Protein AF-A0AAU4LQP2-F1 (afdb_monomer_lite)

Structure (mmCIF, N/CA/C/O backbone):
data_AF-A0AAU4LQP2-F1
#
_entry.id   AF-A0AAU4LQP2-F1
#
loop_
_atom_site.group_PDB
_atom_site.id
_atom_site.type_symbol
_atom_site.label_atom_id
_atom_site.label_alt_id
_atom_site.label_comp_id
_atom_site.label_asym_id
_atom_site.label_entity_id
_atom_site.label_seq_id
_atom_site.pdbx_PDB_ins_code
_atom_site.Cartn_x
_atom_site.Cartn_y
_atom_site.Cartn_z
_atom_site.occupancy
_atom_site.B_iso_or_equiv
_atom_site.auth_seq_id
_atom_site.auth_comp_id
_atom_site.auth_asym_id
_atom_site.auth_atom_id
_atom_site.pdbx_PDB_model_num
ATOM 1 N N . MET A 1 1 ? 1.200 -6.816 24.780 1.00 47.59 1 MET A N 1
ATOM 2 C CA . MET A 1 1 ? 2.478 -7.054 24.081 1.00 47.59 1 MET A CA 1
ATOM 3 C C . MET A 1 1 ? 2.381 -6.328 22.752 1.00 47.59 1 MET A C 1
ATOM 5 O O . MET A 1 1 ? 1.503 -6.690 21.982 1.00 47.59 1 MET A O 1
ATOM 9 N N . SER A 1 2 ? 3.154 -5.264 22.515 1.00 57.84 2 SER A N 1
ATOM 10 C CA . SER A 1 2 ? 3.197 -4.681 21.165 1.00 57.84 2 SER A CA 1
ATOM 11 C C . SER A 1 2 ? 3.838 -5.701 20.224 1.00 57.84 2 SER A C 1
ATOM 13 O O . SER A 1 2 ? 4.803 -6.350 20.642 1.00 57.84 2 SER A O 1
ATOM 15 N N . PRO A 1 3 ? 3.313 -5.892 19.002 1.00 60.81 3 PRO A N 1
ATOM 16 C CA . PRO A 1 3 ? 3.978 -6.738 18.025 1.00 60.81 3 PRO A CA 1
ATOM 17 C C . PRO A 1 3 ? 5.406 -6.219 17.773 1.00 60.81 3 PRO A C 1
ATOM 19 O O . PRO A 1 3 ? 5.668 -5.025 17.961 1.00 60.81 3 PRO A O 1
ATOM 22 N N . PRO A 1 4 ? 6.346 -7.101 17.392 1.00 66.38 4 PRO A N 1
ATOM 23 C CA . PRO A 1 4 ? 7.688 -6.677 17.011 1.00 66.38 4 PRO A CA 1
ATOM 24 C C . PRO A 1 4 ? 7.606 -5.612 15.906 1.00 66.38 4 PRO A C 1
ATOM 26 O O . PRO A 1 4 ? 6.743 -5.692 15.033 1.00 66.38 4 PRO A O 1
ATOM 29 N N . ASN A 1 5 ? 8.492 -4.610 15.955 1.00 73.69 5 ASN A N 1
ATOM 30 C CA . ASN A 1 5 ? 8.575 -3.529 14.965 1.00 73.69 5 ASN A CA 1
ATOM 31 C C . ASN A 1 5 ? 9.213 -4.052 13.666 1.00 73.69 5 ASN A C 1
ATOM 33 O O . ASN A 1 5 ? 10.346 -3.714 13.330 1.00 73.69 5 ASN A O 1
ATOM 37 N N . VAL A 1 6 ? 8.511 -4.974 13.006 1.00 78.00 6 VAL A N 1
ATOM 38 C CA . VAL A 1 6 ? 8.886 -5.545 11.714 1.00 78.00 6 VAL A CA 1
ATOM 39 C C . VAL A 1 6 ? 8.460 -4.566 10.628 1.00 78.00 6 VAL A C 1
ATOM 41 O O . VAL A 1 6 ? 7.328 -4.085 10.631 1.00 78.00 6 VAL A O 1
ATOM 44 N N . ARG A 1 7 ? 9.375 -4.278 9.704 1.00 87.50 7 ARG A N 1
ATOM 45 C CA . ARG A 1 7 ? 9.101 -3.501 8.498 1.00 87.50 7 ARG A CA 1
ATOM 46 C C . ARG A 1 7 ? 8.810 -4.458 7.356 1.00 87.50 7 ARG A C 1
ATOM 48 O O . ARG A 1 7 ? 9.724 -5.078 6.821 1.00 87.50 7 ARG A O 1
ATOM 55 N N . TYR A 1 8 ? 7.538 -4.606 7.003 1.00 86.88 8 TYR A N 1
ATOM 56 C CA . TYR A 1 8 ? 7.148 -5.530 5.935 1.00 86.88 8 TYR A CA 1
ATOM 57 C C . TYR A 1 8 ? 7.702 -5.104 4.569 1.00 86.88 8 TYR A C 1
ATOM 59 O O . TYR A 1 8 ? 7.997 -5.969 3.749 1.00 86.88 8 TYR A O 1
ATOM 67 N N . ALA A 1 9 ? 7.928 -3.801 4.360 1.00 88.06 9 ALA A N 1
ATOM 68 C CA . ALA A 1 9 ? 8.569 -3.279 3.154 1.00 88.06 9 ALA A CA 1
ATOM 69 C C . ALA A 1 9 ? 10.030 -3.749 2.966 1.00 88.06 9 ALA A C 1
ATOM 71 O O . ALA A 1 9 ? 10.516 -3.736 1.838 1.00 88.06 9 ALA A O 1
ATOM 72 N N . ASP A 1 10 ? 10.704 -4.213 4.026 1.00 89.62 10 ASP A N 1
ATOM 73 C CA . ASP A 1 10 ? 12.094 -4.695 3.969 1.00 89.62 10 ASP A CA 1
ATOM 74 C C . ASP A 1 10 ? 12.163 -6.213 3.666 1.00 89.62 10 ASP A C 1
ATOM 76 O O . ASP A 1 10 ? 13.226 -6.759 3.365 1.00 89.62 10 ASP A O 1
ATOM 80 N N . LEU A 1 11 ? 11.029 -6.929 3.733 1.00 89.75 11 LEU A N 1
ATOM 81 C CA . LEU A 1 11 ? 10.988 -8.381 3.517 1.00 89.75 11 LEU A CA 1
ATOM 82 C C . LEU A 1 11 ? 11.355 -8.810 2.091 1.00 89.75 11 LEU A C 1
ATOM 84 O O . LEU A 1 11 ? 12.070 -9.804 1.974 1.00 89.75 11 LEU A O 1
ATOM 88 N N . PRO A 1 12 ? 10.909 -8.129 1.015 1.00 90.69 12 PRO A N 1
ATOM 89 C CA . PRO A 1 12 ? 11.282 -8.527 -0.339 1.00 90.69 12 PRO A CA 1
ATOM 90 C C . PRO A 1 12 ? 12.802 -8.555 -0.534 1.00 90.69 12 PRO A C 1
ATOM 92 O O . PRO A 1 12 ? 13.327 -9.543 -1.038 1.00 90.69 12 PRO A O 1
ATOM 95 N N . GLU A 1 13 ? 13.522 -7.542 -0.044 1.00 90.25 13 GLU A N 1
ATOM 96 C CA . GLU A 1 13 ? 14.989 -7.509 -0.093 1.00 90.25 13 GLU A CA 1
ATOM 97 C C . GLU A 1 13 ? 15.602 -8.677 0.697 1.00 90.25 13 GLU A C 1
ATOM 99 O O . GLU A 1 13 ? 16.417 -9.432 0.169 1.00 90.25 13 GLU A O 1
ATOM 104 N N . ALA A 1 14 ? 15.151 -8.897 1.938 1.00 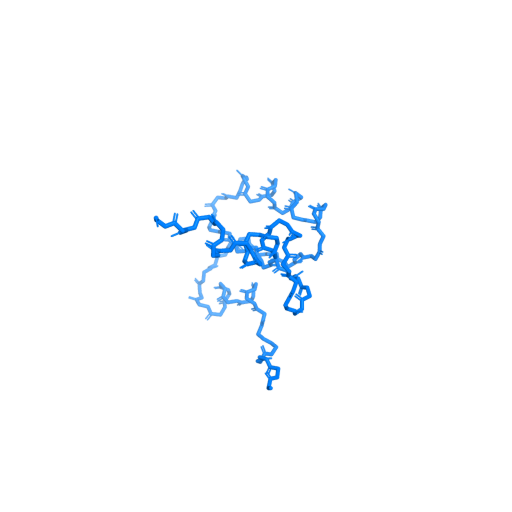90.25 14 ALA A N 1
ATOM 105 C CA . ALA A 1 14 ? 15.646 -9.985 2.785 1.00 90.25 14 ALA A CA 1
ATOM 106 C C . ALA A 1 14 ? 15.400 -11.395 2.205 1.00 90.25 14 ALA A C 1
ATOM 108 O O . ALA A 1 14 ? 16.103 -12.341 2.567 1.00 90.25 14 ALA A O 1
ATOM 109 N N . LEU A 1 15 ? 14.408 -11.547 1.323 1.00 91.50 15 LEU A N 1
ATOM 110 C CA . LEU A 1 15 ? 14.042 -12.810 0.676 1.00 91.50 15 LEU A CA 1
ATOM 111 C C . LEU A 1 15 ? 14.647 -12.979 -0.729 1.00 91.50 15 LEU A C 1
ATOM 113 O O . LEU A 1 15 ? 14.394 -13.998 -1.373 1.00 91.50 15 LEU A O 1
ATOM 117 N N . GLY A 1 16 ? 15.453 -12.021 -1.202 1.00 92.50 16 GLY A N 1
ATOM 118 C CA . GLY A 1 16 ? 16.071 -12.061 -2.533 1.00 92.50 16 GLY A CA 1
ATOM 119 C C . GLY A 1 16 ? 15.109 -11.715 -3.673 1.00 92.50 16 GLY A C 1
ATOM 120 O O . GLY A 1 16 ? 15.303 -12.148 -4.808 1.00 92.50 16 GLY A O 1
ATOM 121 N N . CYS A 1 17 ? 14.040 -10.968 -3.388 1.00 91.19 17 CYS A N 1
ATOM 122 C CA . CYS A 1 17 ? 13.128 -10.430 -4.393 1.00 91.19 17 CYS A CA 1
ATOM 123 C C . CYS A 1 17 ? 13.719 -9.159 -5.020 1.00 91.19 17 CYS A C 1
ATOM 125 O O . CYS A 1 17 ? 13.245 -8.046 -4.788 1.00 91.19 17 CYS A O 1
ATOM 127 N N . ASP A 1 18 ? 14.774 -9.338 -5.811 1.00 88.50 18 ASP A N 1
ATOM 128 C CA . ASP A 1 18 ? 15.493 -8.236 -6.444 1.00 88.50 18 ASP A CA 1
ATOM 129 C C . ASP A 1 18 ? 14.587 -7.411 -7.367 1.00 88.50 18 ASP A C 1
ATOM 131 O O . ASP A 1 18 ? 13.767 -7.938 -8.126 1.00 88.50 18 ASP A O 1
ATOM 135 N N . GLY A 1 19 ? 14.753 -6.090 -7.306 1.00 89.81 19 GLY A N 1
ATOM 136 C CA . GLY A 1 19 ? 14.043 -5.140 -8.160 1.00 89.81 19 GLY A CA 1
ATOM 137 C C . GLY A 1 19 ? 12.588 -4.884 -7.775 1.00 89.81 19 GLY A C 1
ATOM 138 O O . GLY A 1 19 ? 11.972 -4.025 -8.396 1.00 89.81 19 GLY A O 1
ATOM 139 N N . TRP A 1 20 ? 12.045 -5.565 -6.759 1.00 95.69 20 TRP A N 1
ATOM 140 C CA . TRP A 1 20 ? 10.685 -5.304 -6.294 1.00 95.69 20 TRP A CA 1
ATOM 141 C C . TRP A 1 20 ? 10.529 -3.862 -5.817 1.00 95.69 20 TRP A C 1
ATOM 143 O O . TRP A 1 20 ? 11.347 -3.343 -5.058 1.00 95.69 20 TRP A O 1
ATOM 153 N N . TYR A 1 21 ? 9.426 -3.236 -6.216 1.00 96.38 21 TYR A N 1
ATOM 154 C CA . TYR 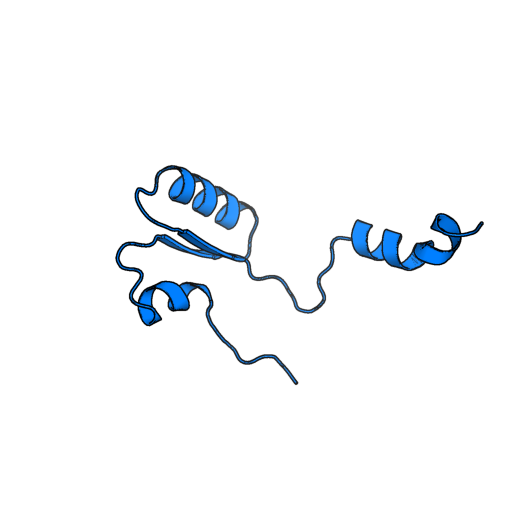A 1 21 ? 9.040 -1.948 -5.665 1.00 96.38 21 TYR A CA 1
ATOM 155 C C . TYR A 1 21 ? 8.525 -2.148 -4.240 1.00 96.38 21 TYR A C 1
ATOM 157 O O . TYR A 1 21 ? 7.600 -2.933 -4.012 1.00 96.38 21 TYR A O 1
ATOM 165 N N . THR A 1 22 ? 9.098 -1.434 -3.277 1.00 96.25 22 THR A N 1
ATOM 166 C CA . THR A 1 22 ? 8.628 -1.457 -1.893 1.00 96.25 22 THR A CA 1
ATOM 167 C C . THR A 1 22 ? 8.322 -0.051 -1.401 1.00 96.25 22 THR A C 1
ATOM 169 O O . THR A 1 22 ? 9.031 0.910 -1.705 1.00 96.25 22 THR A O 1
ATOM 172 N N . ALA A 1 23 ? 7.230 0.085 -0.655 1.00 96.25 23 ALA A N 1
ATOM 173 C CA . ALA A 1 23 ? 6.816 1.349 -0.065 1.00 96.25 23 ALA A CA 1
ATOM 174 C C . ALA A 1 23 ? 6.197 1.117 1.310 1.00 96.25 23 ALA A C 1
ATOM 176 O O . ALA A 1 23 ? 5.529 0.113 1.543 1.00 96.25 23 ALA A O 1
ATOM 177 N N . ARG A 1 24 ? 6.389 2.079 2.212 1.00 95.69 24 ARG A N 1
ATOM 178 C CA . ARG A 1 24 ? 5.708 2.143 3.505 1.00 95.69 24 ARG A CA 1
ATOM 179 C C . ARG A 1 24 ? 4.929 3.446 3.563 1.00 95.69 24 ARG A C 1
ATOM 181 O O . ARG A 1 24 ? 5.528 4.511 3.439 1.00 95.69 24 ARG A O 1
ATOM 188 N N . VAL A 1 25 ? 3.618 3.354 3.751 1.00 96.56 25 VAL A N 1
ATOM 189 C CA . VAL A 1 25 ? 2.692 4.487 3.642 1.00 96.56 25 VAL A CA 1
ATOM 190 C C . VAL A 1 25 ? 1.825 4.599 4.890 1.00 96.56 25 VAL A C 1
ATOM 192 O O . VAL A 1 25 ? 1.502 3.602 5.534 1.00 96.56 25 VAL A O 1
ATOM 195 N N . THR A 1 26 ? 1.462 5.825 5.245 1.00 95.19 26 THR A N 1
ATOM 196 C CA . THR A 1 26 ? 0.663 6.168 6.433 1.00 95.19 26 THR A CA 1
ATOM 197 C C . THR A 1 26 ? -0.567 7.009 6.095 1.00 95.19 26 THR A C 1
ATOM 199 O O . THR A 1 26 ? -1.417 7.238 6.953 1.00 95.19 26 THR A O 1
ATOM 202 N N . THR A 1 27 ? -0.684 7.470 4.847 1.0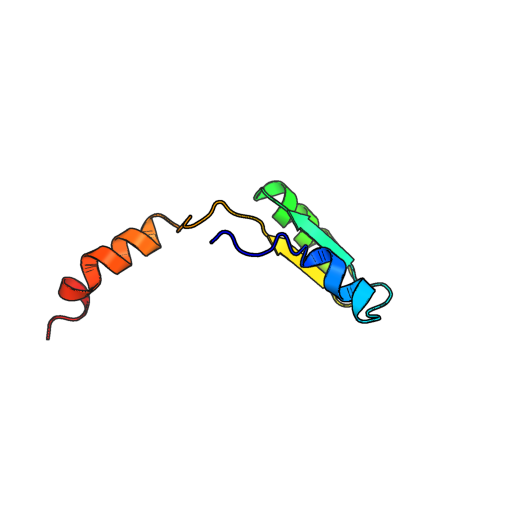0 94.81 27 THR A N 1
ATOM 203 C CA . THR A 1 27 ? -1.802 8.289 4.370 1.00 94.81 27 THR A CA 1
ATOM 204 C C . THR A 1 27 ? -2.378 7.749 3.065 1.00 94.81 27 THR A C 1
ATOM 206 O O . THR A 1 27 ? -1.707 7.040 2.317 1.00 94.81 27 THR A O 1
ATOM 209 N N . ILE A 1 28 ? -3.622 8.132 2.760 1.00 95.44 28 ILE A N 1
ATOM 210 C CA . ILE A 1 28 ? -4.262 7.798 1.479 1.00 95.44 28 ILE A CA 1
ATOM 211 C C . ILE A 1 28 ? -3.496 8.408 0.301 1.00 95.44 28 ILE A C 1
ATOM 213 O O . ILE A 1 28 ? -3.278 7.723 -0.685 1.00 95.44 28 ILE A O 1
ATOM 217 N N . ALA A 1 29 ? -3.005 9.645 0.423 1.00 97.62 29 ALA A N 1
ATOM 218 C CA . ALA A 1 29 ? -2.247 10.287 -0.652 1.00 97.62 29 ALA A CA 1
ATOM 219 C C . ALA A 1 29 ? -0.931 9.551 -0.970 1.00 97.62 29 ALA A C 1
ATOM 221 O O . ALA A 1 29 ? -0.558 9.419 -2.133 1.00 97.62 29 ALA A O 1
ATOM 222 N N . GLU A 1 30 ? -0.231 9.055 0.054 1.00 97.94 30 GLU A N 1
ATOM 223 C CA . GLU A 1 30 ? 0.960 8.216 -0.128 1.00 97.94 30 GLU A CA 1
ATOM 224 C C . GLU A 1 30 ? 0.602 6.859 -0.748 1.00 97.94 30 GLU A C 1
ATOM 226 O O . GLU A 1 30 ? 1.328 6.369 -1.611 1.00 97.94 30 GLU A O 1
ATOM 231 N N . LEU A 1 31 ? -0.521 6.262 -0.331 1.00 97.56 31 LEU A N 1
ATOM 232 C CA . LEU A 1 31 ? -1.018 5.014 -0.907 1.00 97.56 31 LEU A CA 1
ATOM 233 C C . LEU A 1 31 ? -1.375 5.184 -2.390 1.00 97.56 31 LEU A C 1
ATOM 235 O O . LEU A 1 31 ? -0.972 4.349 -3.192 1.00 97.56 31 LEU A O 1
ATOM 239 N N . ASP A 1 32 ? -2.057 6.266 -2.764 1.00 98.19 32 ASP A N 1
ATOM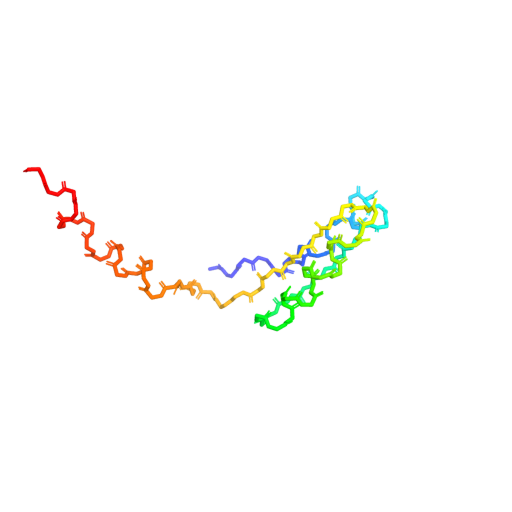 240 C CA . ASP A 1 32 ? -2.402 6.571 -4.157 1.00 98.19 32 ASP A CA 1
ATOM 241 C C . ASP A 1 32 ? -1.139 6.667 -5.028 1.00 98.19 32 ASP A C 1
ATOM 243 O O . ASP A 1 32 ? -1.028 5.979 -6.040 1.00 98.19 32 ASP A O 1
ATOM 247 N N . GLN A 1 33 ? -0.124 7.417 -4.582 1.00 98.12 33 GLN A N 1
ATOM 248 C CA . GLN A 1 33 ? 1.158 7.519 -5.295 1.00 98.12 33 GLN A CA 1
ATOM 249 C C . GLN A 1 33 ? 1.892 6.174 -5.404 1.00 98.12 33 GLN A C 1
ATOM 251 O O . GLN A 1 33 ? 2.514 5.871 -6.430 1.00 98.12 33 GLN A O 1
ATOM 256 N N . ALA A 1 34 ? 1.839 5.359 -4.348 1.00 97.88 34 ALA A N 1
ATOM 257 C CA . ALA A 1 34 ? 2.453 4.039 -4.349 1.00 97.88 34 ALA A CA 1
ATOM 258 C C . ALA A 1 34 ? 1.736 3.080 -5.309 1.00 97.88 34 ALA A C 1
ATOM 260 O O . ALA A 1 34 ? 2.394 2.299 -5.995 1.00 97.88 34 ALA A O 1
ATOM 261 N N . MET A 1 35 ? 0.406 3.166 -5.404 1.00 97.88 35 MET A N 1
ATOM 262 C CA . MET A 1 35 ? -0.387 2.399 -6.365 1.00 97.88 35 MET A CA 1
ATOM 263 C C . MET A 1 35 ? -0.103 2.825 -7.808 1.00 97.88 35 MET A C 1
ATOM 265 O O . MET A 1 35 ? 0.080 1.952 -8.653 1.00 97.88 35 MET A O 1
ATOM 269 N N . ASP A 1 36 ? 0.012 4.128 -8.084 1.00 98.12 36 ASP A N 1
ATOM 270 C CA . ASP A 1 36 ? 0.377 4.635 -9.415 1.00 98.12 36 ASP A CA 1
ATOM 271 C C . ASP A 1 36 ? 1.755 4.115 -9.854 1.00 98.12 36 ASP A C 1
ATOM 273 O O . ASP A 1 36 ? 1.936 3.675 -10.990 1.00 98.12 36 ASP A O 1
ATOM 277 N N . THR A 1 37 ? 2.724 4.100 -8.933 1.00 97.00 37 THR A N 1
ATOM 278 C CA . THR A 1 37 ? 4.064 3.552 -9.192 1.00 97.00 37 THR A CA 1
ATOM 279 C C . THR A 1 37 ? 4.005 2.043 -9.431 1.00 97.00 37 THR A C 1
ATOM 281 O O . THR A 1 37 ? 4.535 1.554 -10.431 1.00 97.00 37 THR A O 1
ATOM 284 N N . ALA A 1 38 ? 3.315 1.305 -8.554 1.00 96.62 38 ALA A N 1
ATOM 285 C CA . ALA A 1 38 ? 3.168 -0.146 -8.645 1.00 96.62 38 ALA A CA 1
ATOM 286 C C . ALA A 1 38 ? 2.468 -0.588 -9.939 1.00 96.62 38 ALA A C 1
ATOM 288 O O . ALA A 1 38 ? 2.825 -1.616 -10.506 1.00 96.62 38 ALA A O 1
ATOM 289 N N . ALA A 1 39 ? 1.524 0.207 -10.451 1.00 96.81 39 ALA A N 1
ATOM 290 C CA . ALA A 1 39 ? 0.845 -0.058 -11.718 1.00 96.81 39 ALA A CA 1
ATOM 291 C C . ALA A 1 39 ? 1.788 -0.043 -12.936 1.00 96.81 39 ALA A C 1
ATOM 293 O O . ALA A 1 39 ? 1.446 -0.596 -13.981 1.00 96.81 39 ALA A O 1
ATOM 294 N N . THR A 1 40 ? 2.965 0.578 -12.809 1.00 96.56 40 THR A N 1
ATOM 295 C CA . THR A 1 40 ? 3.988 0.654 -13.865 1.00 96.56 40 THR A CA 1
ATOM 296 C C . THR A 1 40 ? 5.209 -0.227 -13.605 1.00 96.56 40 THR A C 1
ATOM 298 O O . THR A 1 40 ? 6.132 -0.229 -14.414 1.00 96.56 40 THR A O 1
ATOM 301 N N . ALA A 1 41 ? 5.242 -0.959 -12.488 1.00 94.31 41 ALA A N 1
ATOM 302 C CA . ALA A 1 41 ? 6.389 -1.779 -12.128 1.00 94.31 41 ALA A CA 1
ATOM 303 C C . ALA A 1 41 ? 6.447 -3.061 -12.975 1.00 94.31 41 ALA A C 1
ATOM 305 O O . ALA A 1 41 ? 5.464 -3.788 -13.103 1.00 94.31 41 ALA A O 1
ATOM 306 N N . ASP A 1 42 ? 7.633 -3.378 -13.494 1.00 93.75 42 ASP A N 1
ATOM 307 C CA . ASP A 1 42 ? 7.892 -4.613 -14.252 1.00 93.75 42 ASP A CA 1
ATOM 308 C C . ASP A 1 42 ? 8.145 -5.838 -13.342 1.00 93.75 42 ASP A C 1
ATOM 310 O O . ASP A 1 42 ? 8.373 -6.955 -13.811 1.00 93.75 42 ASP A O 1
ATOM 314 N N . THR A 1 43 ? 8.127 -5.635 -12.024 1.00 93.88 43 THR A N 1
ATOM 315 C CA . THR A 1 43 ? 8.440 -6.619 -10.976 1.00 93.88 43 THR A CA 1
ATOM 316 C C . THR A 1 43 ? 7.315 -6.698 -9.942 1.00 93.88 43 THR A C 1
ATOM 318 O O . THR A 1 43 ? 6.342 -5.952 -10.003 1.00 93.88 43 THR A O 1
ATOM 321 N N . GLY A 1 44 ? 7.454 -7.565 -8.933 1.00 93.88 44 GLY A N 1
ATOM 322 C CA . GLY A 1 44 ? 6.532 -7.563 -7.796 1.00 93.88 44 GLY A CA 1
ATOM 323 C C . GLY A 1 44 ? 6.576 -6.253 -6.999 1.00 93.88 44 GLY A C 1
ATOM 324 O O . GLY A 1 44 ? 7.546 -5.490 -7.066 1.00 93.88 44 GLY A O 1
ATOM 325 N N . CYS A 1 45 ? 5.513 -6.003 -6.234 1.00 96.50 45 CYS A N 1
ATOM 326 C CA . CYS A 1 45 ? 5.382 -4.826 -5.382 1.00 96.50 45 CYS A CA 1
ATOM 327 C C . CYS A 1 45 ? 4.944 -5.213 -3.966 1.00 96.50 45 CYS A C 1
ATOM 329 O O . CYS A 1 45 ? 4.069 -6.062 -3.793 1.00 96.50 45 CYS A O 1
ATOM 331 N N . CYS A 1 46 ? 5.504 -4.550 -2.955 1.00 95.19 46 CYS A N 1
ATOM 332 C CA . CYS A 1 46 ? 5.072 -4.650 -1.563 1.00 95.19 46 CYS A CA 1
ATOM 333 C C . CYS A 1 46 ? 4.780 -3.252 -1.011 1.00 95.19 46 CYS A C 1
ATOM 335 O O . CYS A 1 46 ? 5.688 -2.440 -0.850 1.00 95.19 46 CYS A O 1
ATOM 337 N N . ILE A 1 47 ? 3.512 -2.972 -0.711 1.00 97.25 47 ILE A N 1
ATOM 338 C CA . ILE A 1 47 ? 3.097 -1.709 -0.094 1.00 97.25 47 ILE A CA 1
ATOM 339 C C . ILE A 1 47 ? 2.653 -2.008 1.338 1.00 97.25 47 ILE A C 1
ATOM 341 O O . ILE A 1 47 ? 1.605 -2.608 1.572 1.00 97.25 47 ILE A O 1
ATOM 345 N N . GLU A 1 48 ? 3.469 -1.605 2.306 1.00 95.50 48 GLU A N 1
ATOM 346 C CA . GLU A 1 48 ? 3.171 -1.685 3.732 1.00 95.50 48 GLU A CA 1
ATOM 347 C C . GLU A 1 48 ? 2.321 -0.476 4.151 1.00 95.50 48 GLU A C 1
ATOM 349 O O . GLU A 1 48 ? 2.831 0.632 4.323 1.00 95.50 48 GLU A O 1
ATOM 354 N N . VAL A 1 49 ? 1.017 -0.692 4.334 1.00 94.81 49 VAL A N 1
ATOM 355 C CA . VAL A 1 49 ? 0.086 0.328 4.839 1.00 94.81 49 VAL A CA 1
ATOM 356 C C . VAL A 1 49 ? 0.065 0.287 6.364 1.00 94.81 49 VAL A C 1
ATOM 358 O O . VAL A 1 49 ? -0.324 -0.714 6.964 1.00 94.81 49 VAL A O 1
ATOM 361 N N . VAL A 1 50 ? 0.483 1.377 7.001 1.00 91.94 50 VAL A N 1
ATOM 362 C CA . VAL A 1 50 ? 0.559 1.494 8.459 1.00 91.94 50 VAL A CA 1
ATOM 363 C C . VAL A 1 50 ? -0.644 2.274 8.971 1.00 91.94 50 VAL A C 1
ATOM 365 O O . VAL A 1 50 ? -0.817 3.444 8.638 1.00 91.94 50 VAL A O 1
ATOM 368 N N . THR A 1 51 ? -1.438 1.642 9.831 1.00 89.56 51 THR A N 1
ATOM 369 C CA . THR A 1 51 ? -2.564 2.268 10.539 1.00 89.56 51 THR A CA 1
ATOM 370 C C . THR A 1 51 ? -2.283 2.338 12.036 1.00 89.56 51 THR A C 1
ATOM 372 O O . THR A 1 51 ? -1.306 1.760 12.529 1.00 89.56 51 THR A O 1
ATOM 375 N N . THR A 1 52 ? -3.141 3.024 12.795 1.00 84.38 52 THR A N 1
ATOM 376 C CA . THR A 1 52 ? -3.057 2.950 14.254 1.00 84.38 52 THR A CA 1
ATOM 377 C C . THR A 1 52 ? -3.564 1.596 14.766 1.00 84.38 52 THR A C 1
ATOM 379 O O . THR A 1 52 ? -4.323 0.879 14.104 1.00 84.38 52 THR A O 1
ATOM 382 N N . THR A 1 53 ? -3.084 1.188 15.941 1.00 81.56 53 THR A N 1
ATOM 383 C CA . THR A 1 53 ? -3.455 -0.096 16.546 1.00 81.56 53 THR A CA 1
ATOM 384 C C . THR A 1 53 ? -4.946 -0.113 16.879 1.00 81.56 53 THR A C 1
ATOM 386 O O . THR A 1 53 ? -5.424 0.790 17.561 1.00 81.56 53 THR A O 1
ATOM 389 N N . TYR A 1 54 ? -5.654 -1.167 16.462 1.00 77.62 54 TYR A N 1
ATOM 390 C CA . TYR A 1 54 ? -7.111 -1.317 16.626 1.00 77.62 54 TYR A CA 1
ATOM 391 C C . TYR A 1 54 ? -7.948 -0.260 15.898 1.00 77.62 54 TYR A C 1
ATOM 393 O O . TYR A 1 54 ? -9.130 -0.094 16.197 1.00 77.62 54 TYR A O 1
ATOM 401 N N . GLU A 1 55 ? -7.362 0.435 14.927 1.00 79.75 55 GLU A N 1
ATOM 402 C CA . GLU A 1 55 ? -8.134 1.277 14.030 1.00 79.75 55 GLU A CA 1
ATOM 403 C C . GLU A 1 55 ? -8.977 0.401 13.115 1.00 79.75 55 GLU A C 1
ATOM 405 O O . GLU A 1 55 ? -8.464 -0.436 12.371 1.00 79.75 55 GLU A O 1
ATOM 410 N N . ALA A 1 56 ? -10.284 0.595 13.188 1.00 77.00 56 ALA A N 1
ATOM 411 C CA . ALA A 1 56 ? -11.233 -0.022 12.289 1.00 77.00 56 ALA A CA 1
ATOM 412 C C . ALA A 1 56 ? -12.037 1.082 11.597 1.00 77.00 56 ALA A C 1
ATOM 414 O O . ALA A 1 56 ? -12.332 2.110 12.219 1.00 77.00 56 ALA A O 1
ATOM 415 N N . PRO A 1 57 ? -12.445 0.879 10.334 1.00 80.44 57 PRO A N 1
ATOM 416 C CA . PRO A 1 57 ? -13.409 1.760 9.698 1.00 80.44 57 PRO A CA 1
ATOM 417 C C . PRO A 1 57 ? -14.674 1.863 10.569 1.00 80.44 57 PRO A C 1
ATOM 419 O O . PRO A 1 57 ? -15.141 0.831 11.059 1.00 80.44 57 PRO A O 1
ATOM 422 N N . PRO A 1 58 ? -15.289 3.049 10.731 1.00 81.94 58 PRO A N 1
ATOM 423 C CA . PRO A 1 58 ? -16.477 3.219 11.574 1.00 81.94 58 PRO A CA 1
ATOM 424 C C . PRO A 1 58 ? -17.605 2.227 11.259 1.00 81.94 58 PRO A C 1
ATOM 426 O O . PRO A 1 58 ? -18.258 1.711 12.162 1.00 81.94 58 PRO A O 1
ATOM 429 N N . MET A 1 59 ? -17.780 1.897 9.977 1.00 79.19 59 MET A N 1
ATOM 430 C CA . MET A 1 59 ? -18.766 0.917 9.515 1.00 79.19 59 MET A CA 1
ATOM 431 C C . MET A 1 59 ? -18.476 -0.507 10.010 1.00 79.19 59 MET A C 1
ATOM 433 O O . MET A 1 59 ? -19.403 -1.255 10.305 1.00 79.19 59 MET A O 1
ATOM 437 N N . ALA A 1 60 ? -17.203 -0.895 10.120 1.00 80.56 60 ALA A N 1
ATOM 438 C CA . ALA A 1 60 ? -16.832 -2.212 10.630 1.00 80.56 60 ALA A CA 1
ATOM 439 C C . ALA A 1 60 ? -17.205 -2.356 12.115 1.00 80.56 60 ALA A C 1
ATOM 441 O O . ALA A 1 60 ? -17.704 -3.404 12.520 1.00 8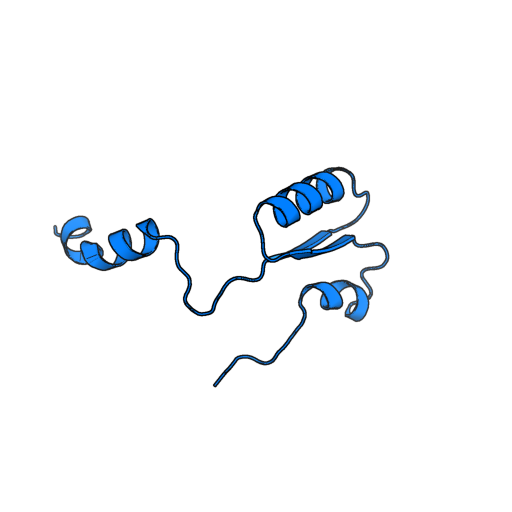0.56 60 ALA A O 1
ATOM 442 N N . ASN A 1 61 ? -17.053 -1.282 12.898 1.00 82.38 61 ASN A N 1
ATOM 443 C CA . ASN A 1 61 ? -17.499 -1.250 14.294 1.00 82.38 61 ASN A CA 1
ATOM 444 C C . ASN A 1 61 ? -19.027 -1.321 14.396 1.00 82.38 61 ASN A C 1
ATOM 446 O O . ASN A 1 61 ? -19.550 -2.162 15.118 1.00 82.38 61 ASN A O 1
ATOM 450 N N . GLN A 1 62 ? -19.743 -0.513 13.606 1.00 82.12 62 GLN A N 1
ATOM 451 C CA . GLN A 1 62 ? -21.210 -0.541 13.568 1.00 82.12 62 GLN A CA 1
ATOM 452 C C . GLN A 1 62 ? -21.752 -1.921 13.181 1.00 82.12 62 GLN A C 1
ATOM 454 O O . GLN A 1 62 ? -22.731 -2.387 13.759 1.00 82.12 62 GLN A O 1
ATOM 459 N N . LEU A 1 63 ? -21.115 -2.599 12.224 1.00 83.44 63 LEU A N 1
ATOM 460 C CA . LEU A 1 63 ? -21.487 -3.956 11.837 1.00 83.44 63 LEU A CA 1
ATOM 461 C C . LEU A 1 63 ? -21.274 -4.951 12.986 1.00 83.44 63 LEU A C 1
ATOM 463 O O . LEU A 1 63 ? -22.152 -5.768 13.254 1.00 83.44 63 LEU A O 1
ATOM 467 N N . HIS A 1 64 ? -20.130 -4.869 13.670 1.00 81.50 64 HIS A N 1
ATOM 468 C CA . HIS A 1 64 ? -19.818 -5.727 14.812 1.00 81.50 64 HIS A CA 1
ATOM 469 C C . HIS A 1 64 ? -20.826 -5.554 15.958 1.00 81.50 64 HIS A C 1
ATOM 471 O O . HIS A 1 64 ? -21.310 -6.543 16.502 1.00 81.50 64 HIS A O 1
ATOM 477 N N . GLU A 1 65 ? -21.197 -4.313 16.275 1.00 84.81 65 GLU A N 1
ATOM 478 C CA . GLU A 1 65 ? -22.160 -3.983 17.335 1.00 84.81 65 GLU A CA 1
ATOM 479 C C . GLU A 1 65 ? -23.586 -4.476 17.042 1.00 84.81 65 GLU A C 1
ATOM 481 O O . GLU A 1 65 ? -24.365 -4.688 17.968 1.00 84.81 65 GLU A O 1
ATOM 486 N N . ASN A 1 66 ? -23.939 -4.674 15.768 1.00 83.62 66 ASN A N 1
ATOM 487 C CA . ASN A 1 66 ? -25.291 -5.041 15.340 1.00 83.62 66 ASN A CA 1
ATOM 488 C C . ASN A 1 66 ? -25.412 -6.497 14.858 1.00 83.62 66 ASN A C 1
ATOM 490 O O . ASN A 1 66 ? -26.418 -6.848 14.237 1.00 83.62 66 ASN A O 1
ATOM 494 N N . ILE A 1 67 ? -24.423 -7.354 15.146 1.00 84.69 67 ILE A N 1
ATOM 495 C CA . ILE A 1 67 ? -24.414 -8.770 14.735 1.00 84.69 67 ILE A CA 1
ATOM 496 C C . ILE A 1 67 ? -25.697 -9.504 15.157 1.00 84.69 67 ILE A C 1
ATOM 498 O O . ILE A 1 67 ? -26.272 -10.230 14.348 1.00 84.69 67 ILE A O 1
ATOM 502 N N . ASP A 1 68 ? -26.197 -9.262 16.370 1.00 76.62 68 ASP A N 1
ATOM 503 C CA . ASP A 1 68 ? -27.390 -9.945 16.885 1.00 76.62 68 ASP A CA 1
ATOM 504 C C . ASP A 1 68 ? -28.666 -9.520 16.148 1.00 76.62 68 ASP A C 1
ATOM 506 O O . ASP A 1 68 ? -29.534 -10.346 15.877 1.00 76.62 68 ASP A O 1
ATOM 510 N N . THR A 1 69 ? -28.765 -8.245 15.763 1.00 80.25 69 THR A N 1
ATOM 511 C CA . THR A 1 69 ? -29.886 -7.715 14.972 1.00 80.25 69 THR A CA 1
ATOM 512 C C . THR A 1 69 ? -29.863 -8.255 13.541 1.00 80.25 69 THR A C 1
ATOM 514 O O . THR A 1 69 ? -30.915 -8.492 12.952 1.00 80.25 69 THR A O 1
ATOM 517 N N . LEU A 1 70 ? -28.670 -8.447 12.970 1.00 73.00 70 LEU A N 1
ATOM 518 C CA . LEU A 1 70 ? -28.487 -8.873 11.580 1.00 73.00 70 LEU A CA 1
ATOM 519 C C . LEU A 1 70 ? -28.630 -10.386 11.379 1.00 73.00 70 LEU A C 1
ATOM 521 O O . LEU A 1 70 ? -29.000 -10.811 10.286 1.00 73.00 70 LEU A O 1
ATOM 525 N N . TYR A 1 71 ? -28.354 -11.186 12.411 1.00 73.69 71 TYR A N 1
ATOM 526 C CA . TYR A 1 71 ? -28.433 -12.650 12.360 1.00 73.69 71 TYR A CA 1
ATOM 527 C C . TYR A 1 71 ? -29.552 -13.246 13.232 1.00 73.69 71 TYR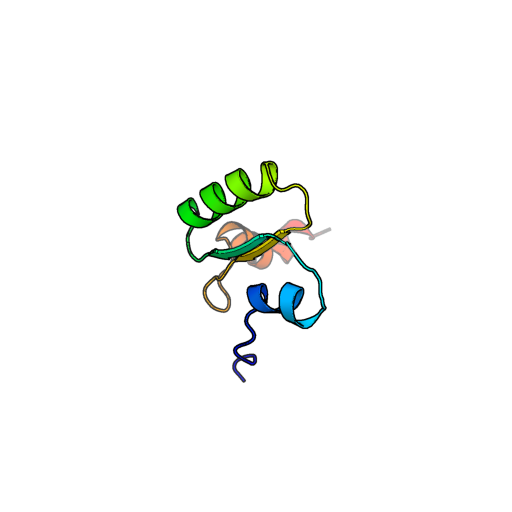 A C 1
ATOM 529 O O . TYR A 1 71 ? -29.603 -14.464 13.412 1.00 73.69 71 TYR A O 1
ATOM 537 N N . SER A 1 72 ? -30.475 -12.425 13.746 1.00 66.69 72 SER A N 1
ATOM 538 C CA . SER A 1 72 ? -31.681 -12.923 14.420 1.00 66.69 72 SER A CA 1
ATOM 539 C C . SER A 1 72 ? -32.575 -13.665 13.417 1.00 66.69 72 SER A C 1
ATOM 541 O O . SER A 1 72 ? -32.976 -13.088 12.406 1.00 66.69 72 SER A O 1
ATOM 543 N N . THR A 1 73 ? -32.837 -14.952 13.675 1.00 55.19 73 THR A N 1
ATOM 544 C CA . THR A 1 73 ? -33.752 -15.806 12.891 1.00 55.19 73 THR A CA 1
ATOM 545 C C . THR A 1 73 ? -35.151 -15.786 13.485 1.00 55.19 73 THR A C 1
ATOM 547 O O . THR A 1 73 ? -35.249 -15.900 14.728 1.00 55.19 73 THR A O 1
#

Radius of gyration: 17.4 Å; chains: 1; bounding box: 50×26×38 Å

Secondary structure (DSSP, 8-state):
-PPP---GGGHHHHTT-TT-EEEEESSHHHHHHHHHHHTT-SS-EEEEE---TT---HHHHHHHHTHHHHS--

pLDDT: mean 86.99, std 11.14, range [47.59, 98.19]

Foldseek 3Di:
DPPPPDDPQCVCVVVVQPQEAGEEDADPVSVVVQVVVCVPGPGHYYYHYDDDPPDDDPVVVVCVVCVCVVPPD

Sequence (73 aa):
MSPPNVRYADLPEALGCDGWYTARVTTIAELDQAMDTAATADTGCCIEVVTTTYEAPPMANQLHENIDTLYST